Protein AF-A0A453NLZ0-F1 (afdb_monomer_lite)

Radius of gyration: 17.48 Å; chains: 1; bounding box: 34×20×50 Å

Foldseek 3Di:
DVVVVVVVVVVVVVVLVVVVCVVVVVLVVCLVVLVVVHPVSNVVSVVVSVVVVVVVVVVSVVVVVVVVVVVVVVD

InterPro domains:
  IPR003689 Zinc/iron permease [PF02535] (8-59)

Secondary structure (DSSP, 8-state):
-HHHHHHHHHHHHHHHHHHHHHHHHHHHHHHHHHHHH-HHHHHHHHHHHHHHHHHHHHHHHHHHHHHHHHHHTT-

Structure (mmCIF, N/CA/C/O backbone):
data_AF-A0A453NLZ0-F1
#
_entry.id   AF-A0A453NLZ0-F1
#
loop_
_atom_site.group_PDB
_atom_site.id
_atom_site.type_symbol
_atom_site.label_atom_id
_atom_site.label_alt_id
_atom_site.label_comp_id
_atom_site.label_asym_id
_atom_site.label_entity_id
_atom_site.label_seq_id
_atom_site.pdbx_PDB_ins_code
_atom_site.Cartn_x
_atom_site.Cartn_y
_atom_site.Cartn_z
_atom_site.occupancy
_atom_site.B_iso_or_equiv
_atom_site.auth_seq_id
_atom_site.auth_comp_id
_atom_site.auth_asym_id
_atom_site.auth_atom_id
_atom_site.pdbx_PDB_model_num
ATOM 1 N N . MET A 1 1 ? -20.977 -5.919 27.826 1.00 48.38 1 MET A N 1
ATOM 2 C CA . MET A 1 1 ? -20.644 -4.672 27.096 1.00 48.38 1 MET A CA 1
ATOM 3 C C . MET A 1 1 ? -19.353 -4.775 26.262 1.00 48.38 1 MET A C 1
ATOM 5 O O . MET A 1 1 ? -19.388 -4.426 25.090 1.00 48.38 1 MET A O 1
ATOM 9 N N . MET A 1 2 ? -18.254 -5.346 26.787 1.00 54.62 2 MET A N 1
ATOM 10 C CA . MET A 1 2 ? -16.924 -5.414 26.131 1.00 54.62 2 MET A CA 1
ATOM 11 C C . MET A 1 2 ? -16.849 -6.056 24.725 1.00 54.62 2 MET A C 1
ATOM 13 O O . MET A 1 2 ? -16.080 -5.605 23.878 1.00 54.62 2 MET A O 1
ATOM 17 N N . LYS A 1 3 ? -17.641 -7.101 24.433 1.00 59.06 3 LYS A N 1
ATOM 18 C CA . LYS A 1 3 ? -17.589 -7.809 23.132 1.00 59.06 3 LYS A CA 1
ATOM 19 C 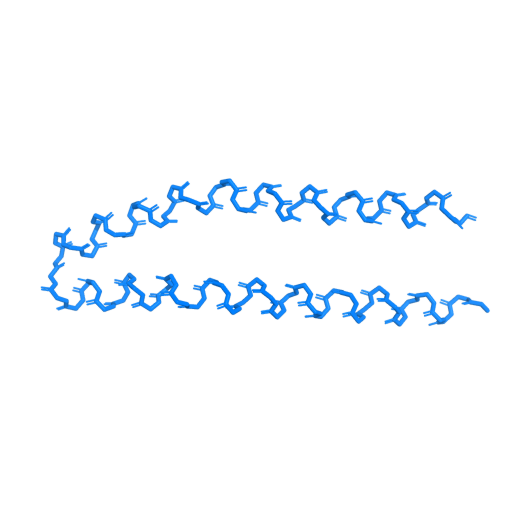C . LYS A 1 3 ? -18.068 -6.950 21.949 1.00 59.06 3 LYS A C 1
ATOM 21 O O . LYS A 1 3 ? -17.602 -7.142 20.828 1.00 59.06 3 LYS A O 1
ATOM 26 N N . LYS A 1 4 ? -18.984 -6.002 22.190 1.00 61.81 4 LYS A N 1
ATOM 27 C CA . LYS A 1 4 ? -19.590 -5.161 21.141 1.00 61.81 4 LYS A CA 1
ATOM 28 C C . LYS A 1 4 ? -18.586 -4.138 20.599 1.00 61.81 4 LYS A C 1
ATOM 30 O O . LYS A 1 4 ? -18.503 -3.944 19.392 1.00 61.81 4 LYS A O 1
ATOM 35 N N . HIS A 1 5 ? -17.766 -3.576 21.487 1.00 66.19 5 HIS A N 1
ATOM 36 C CA . HIS A 1 5 ? -16.757 -2.576 21.147 1.00 66.19 5 HIS A CA 1
ATOM 37 C C . HIS A 1 5 ? -15.595 -3.176 20.342 1.00 66.19 5 HIS A C 1
ATOM 39 O O . HIS A 1 5 ? -15.218 -2.639 19.306 1.00 66.19 5 HIS A O 1
ATOM 45 N N . ARG A 1 6 ? -15.117 -4.372 20.724 1.00 70.56 6 ARG A N 1
ATOM 46 C CA . ARG A 1 6 ? -14.072 -5.092 19.973 1.00 70.56 6 ARG A CA 1
ATOM 47 C C . ARG A 1 6 ? -14.480 -5.366 18.521 1.00 70.56 6 ARG A C 1
ATOM 49 O O . ARG A 1 6 ? -13.657 -5.243 17.623 1.00 70.56 6 ARG A O 1
ATOM 56 N N . ARG A 1 7 ? -15.756 -5.696 18.284 1.00 76.31 7 ARG A N 1
ATOM 57 C CA . ARG A 1 7 ? -16.289 -5.928 16.932 1.00 76.31 7 ARG A CA 1
ATOM 58 C C . ARG A 1 7 ? -16.326 -4.646 16.095 1.00 76.31 7 ARG A C 1
ATOM 60 O O . ARG A 1 7 ? -16.039 -4.707 14.908 1.00 76.31 7 ARG A O 1
ATOM 67 N N . GLN A 1 8 ? -16.650 -3.507 16.707 1.00 76.75 8 GLN A N 1
ATOM 68 C CA . GLN A 1 8 ? -16.662 -2.208 16.026 1.00 76.75 8 GLN A CA 1
ATOM 69 C C . GLN A 1 8 ? -15.255 -1.743 15.643 1.00 76.75 8 GLN A C 1
ATOM 71 O O . GLN A 1 8 ? -15.057 -1.309 14.514 1.00 76.75 8 GLN A O 1
ATOM 76 N N . VAL A 1 9 ? -14.273 -1.905 16.535 1.00 80.94 9 VAL A N 1
ATOM 77 C CA . VAL A 1 9 ? -12.867 -1.580 16.235 1.00 80.94 9 VAL A CA 1
ATOM 78 C C . VAL A 1 9 ? -12.333 -2.473 15.115 1.00 80.94 9 VAL A C 1
ATOM 80 O O . VAL A 1 9 ? -11.695 -1.976 14.194 1.00 80.94 9 VAL A O 1
ATOM 83 N N . LEU A 1 10 ? -12.652 -3.773 15.141 1.00 84.94 10 LEU A N 1
ATOM 84 C CA . LEU A 1 10 ? -12.251 -4.699 14.079 1.00 84.94 10 LEU A CA 1
ATOM 85 C C . LEU A 1 10 ? -12.872 -4.316 12.727 1.00 84.94 10 LEU A C 1
ATOM 87 O O . LEU A 1 10 ? -12.185 -4.306 11.716 1.00 84.94 10 LEU A O 1
ATOM 91 N N . PHE A 1 11 ? -14.163 -3.974 12.712 1.00 87.81 11 PHE A N 1
ATOM 92 C CA . PHE A 1 11 ? -14.860 -3.574 11.491 1.00 87.81 11 PHE A CA 1
ATOM 93 C C . PHE A 1 11 ? -14.308 -2.261 10.923 1.00 87.81 11 PHE A C 1
ATOM 95 O O . PHE A 1 11 ? -14.026 -2.186 9.733 1.00 87.81 11 PHE A O 1
ATOM 102 N N . SER A 1 12 ? -14.083 -1.262 11.781 1.00 84.69 12 SER A N 1
ATOM 103 C CA . SER A 1 12 ? -13.439 0.001 11.401 1.00 84.69 12 SER A CA 1
ATOM 104 C C . SER A 1 12 ? -12.032 -0.234 10.839 1.00 84.69 12 SER A C 1
ATOM 106 O O . SER A 1 12 ? -11.708 0.251 9.760 1.00 84.69 12 SER A O 1
ATOM 108 N N . GLY A 1 13 ? -11.226 -1.070 11.503 1.00 86.44 13 GLY A N 1
ATOM 109 C CA . GLY A 1 13 ? -9.889 -1.435 11.034 1.00 86.44 13 GLY A CA 1
ATOM 110 C C . GLY A 1 13 ? -9.893 -2.136 9.673 1.00 86.44 13 GLY A C 1
ATOM 111 O O . GLY A 1 13 ? -9.059 -1.821 8.831 1.00 86.44 13 GLY A O 1
ATOM 112 N N . ILE A 1 14 ? -10.852 -3.037 9.426 1.00 91.19 14 ILE A N 1
ATOM 113 C CA . ILE A 1 14 ? -11.005 -3.713 8.128 1.00 91.19 14 ILE A CA 1
ATOM 114 C C . ILE A 1 14 ? -11.376 -2.708 7.031 1.00 91.19 14 ILE A C 1
ATOM 116 O O . ILE A 1 14 ? -10.763 -2.730 5.968 1.00 91.19 14 ILE A O 1
ATOM 120 N N . ILE A 1 15 ? -12.333 -1.810 7.283 1.00 91.31 15 ILE A N 1
ATOM 121 C CA . ILE A 1 15 ? -12.739 -0.773 6.318 1.00 91.31 15 ILE A CA 1
ATOM 122 C C . ILE A 1 15 ? -11.545 0.126 5.970 1.00 91.31 15 ILE A C 1
ATOM 124 O O . ILE A 1 15 ? -11.269 0.350 4.793 1.00 91.31 15 ILE A O 1
ATOM 128 N N . THR A 1 16 ? -10.802 0.589 6.978 1.00 89.00 16 THR A N 1
ATOM 129 C CA . THR A 1 16 ? -9.608 1.424 6.787 1.00 89.00 16 THR A CA 1
ATOM 130 C C . THR A 1 16 ? -8.521 0.684 6.007 1.00 89.00 16 THR A C 1
ATOM 132 O O . THR A 1 16 ? -7.984 1.230 5.047 1.00 89.00 16 THR A O 1
ATOM 135 N N . ALA A 1 17 ? -8.230 -0.574 6.352 1.00 88.31 17 ALA A N 1
ATOM 136 C CA . ALA A 1 17 ? -7.233 -1.381 5.648 1.00 88.31 17 ALA A CA 1
ATOM 137 C C . ALA A 1 17 ? -7.603 -1.610 4.174 1.00 88.31 17 ALA A C 1
ATOM 139 O O . ALA A 1 17 ? -6.741 -1.519 3.298 1.00 88.31 17 ALA A O 1
ATOM 140 N N . VAL A 1 18 ? -8.883 -1.865 3.889 1.00 93.56 18 VAL A N 1
ATOM 141 C CA . VAL A 1 18 ? -9.390 -1.987 2.516 1.00 93.56 18 VAL A CA 1
ATOM 142 C C . VAL A 1 18 ? -9.258 -0.659 1.771 1.00 93.56 18 VAL A C 1
ATOM 144 O O . VAL A 1 18 ? -8.765 -0.657 0.647 1.00 93.56 18 VAL A O 1
ATOM 147 N N . GLY A 1 19 ? -9.624 0.465 2.391 1.00 91.00 19 GLY A N 1
ATOM 148 C CA . GLY A 1 19 ? -9.491 1.794 1.786 1.00 91.00 19 GLY A CA 1
ATOM 149 C C . GLY A 1 19 ? -8.049 2.132 1.400 1.00 91.00 19 GLY A C 1
ATOM 150 O O . GLY A 1 19 ? -7.799 2.509 0.259 1.00 91.00 19 GLY A O 1
ATOM 151 N N . ILE A 1 20 ? -7.095 1.910 2.310 1.00 90.00 20 ILE A N 1
ATOM 152 C CA . ILE A 1 20 ? -5.660 2.124 2.047 1.00 90.00 20 ILE A CA 1
ATOM 153 C C . ILE A 1 20 ? -5.178 1.207 0.917 1.00 90.00 20 ILE A C 1
ATOM 155 O O . ILE A 1 20 ? -4.491 1.648 -0.000 1.00 90.00 20 ILE A O 1
ATOM 159 N N . SER A 1 21 ? -5.569 -0.070 0.949 1.00 90.94 21 SER A N 1
ATOM 160 C CA . SER A 1 21 ? -5.157 -1.041 -0.073 1.00 90.94 21 SER A CA 1
ATOM 161 C C . SER A 1 21 ? -5.657 -0.653 -1.466 1.00 90.94 21 SER A C 1
ATOM 163 O O . SER A 1 21 ? -4.923 -0.786 -2.442 1.00 90.94 21 SER A O 1
ATOM 165 N N . LEU A 1 22 ? -6.894 -0.161 -1.565 1.00 93.75 22 LEU A N 1
ATOM 166 C CA . LEU A 1 22 ? -7.497 0.256 -2.832 1.00 93.75 22 LEU A CA 1
ATOM 167 C C . LEU A 1 22 ? -6.870 1.525 -3.413 1.00 93.75 22 LEU A C 1
ATOM 169 O O . LEU A 1 22 ? -6.904 1.690 -4.627 1.00 93.75 22 LEU A O 1
ATOM 173 N N . HIS A 1 23 ? -6.306 2.397 -2.581 1.00 91.56 23 HIS A N 1
ATOM 174 C CA . HIS A 1 23 ? -5.620 3.615 -3.022 1.00 91.56 23 HIS A CA 1
ATOM 175 C C . HIS A 1 23 ? -4.167 3.340 -3.440 1.00 91.56 23 HIS A C 1
ATOM 177 O O . HIS A 1 23 ? -3.744 3.752 -4.519 1.00 91.56 23 HIS A O 1
ATOM 183 N N . ASN A 1 24 ? -3.449 2.517 -2.667 1.00 89.81 24 ASN A N 1
ATOM 184 C CA . ASN A 1 24 ? -2.055 2.152 -2.955 1.00 89.81 24 ASN A CA 1
ATOM 185 C C . ASN A 1 24 ? -1.923 1.201 -4.161 1.00 89.81 24 ASN A C 1
ATOM 187 O O . ASN A 1 24 ? -0.858 1.087 -4.773 1.00 89.81 24 ASN A O 1
ATOM 191 N N . PHE A 1 25 ? -2.992 0.483 -4.518 1.00 93.44 25 PHE A N 1
ATOM 192 C CA . PHE A 1 25 ? -2.988 -0.448 -5.647 1.00 93.44 25 PHE A CA 1
ATOM 193 C C . PHE A 1 25 ? -2.803 0.255 -7.013 1.00 93.44 25 PHE A C 1
ATOM 195 O O . PHE A 1 25 ? -1.885 -0.125 -7.749 1.00 93.44 25 PHE A O 1
ATOM 202 N N . PRO A 1 26 ? -3.592 1.292 -7.369 1.00 92.94 26 PRO A N 1
ATOM 203 C CA . PRO A 1 26 ? -3.354 2.128 -8.546 1.00 92.94 26 PRO A CA 1
ATOM 204 C C . PRO A 1 26 ? -1.943 2.711 -8.624 1.00 92.94 26 PRO A C 1
ATOM 206 O O . PRO A 1 26 ? -1.360 2.744 -9.707 1.00 92.94 26 PRO A O 1
ATOM 209 N N . GLU A 1 27 ? -1.378 3.141 -7.498 1.00 91.00 27 GLU A N 1
ATOM 210 C CA . GLU A 1 27 ? -0.032 3.716 -7.432 1.00 91.00 27 GLU A CA 1
ATOM 211 C C . GLU A 1 27 ? 1.040 2.683 -7.772 1.00 91.00 27 GLU A C 1
ATOM 213 O O . GLU A 1 27 ? 1.877 2.908 -8.650 1.00 91.00 27 GLU A O 1
ATOM 218 N N . GLY A 1 28 ? 0.964 1.502 -7.153 1.00 89.94 28 GLY A N 1
ATOM 219 C CA . GLY A 1 28 ? 1.846 0.383 -7.478 1.00 89.94 28 GLY A CA 1
ATOM 220 C C . GLY A 1 28 ? 1.729 -0.035 -8.946 1.00 89.94 28 GLY A C 1
ATOM 221 O O . GLY A 1 28 ? 2.738 -0.270 -9.617 1.00 89.94 28 GLY A O 1
ATOM 222 N N . MET A 1 29 ? 0.507 -0.055 -9.485 1.00 94.25 29 MET A N 1
ATOM 223 C CA . MET A 1 29 ? 0.261 -0.351 -10.897 1.00 94.25 29 MET A CA 1
ATOM 224 C C . MET A 1 29 ? 0.842 0.728 -11.823 1.00 94.25 29 MET A C 1
ATOM 226 O O . MET A 1 29 ? 1.412 0.397 -12.863 1.00 94.25 29 MET A O 1
ATOM 230 N N . ALA A 1 30 ? 0.755 2.004 -11.447 1.00 92.25 30 ALA A N 1
ATOM 231 C CA . ALA A 1 30 ? 1.333 3.105 -12.207 1.00 92.25 30 ALA A CA 1
ATOM 232 C C . ALA A 1 30 ? 2.861 2.976 -12.290 1.00 92.25 30 ALA A C 1
ATOM 234 O O . ALA A 1 30 ? 3.410 3.035 -13.392 1.00 92.25 30 ALA A O 1
ATOM 235 N N . VAL A 1 31 ? 3.545 2.707 -11.170 1.00 92.88 31 VAL A N 1
ATOM 236 C CA . VAL A 1 31 ? 5.001 2.463 -11.151 1.00 92.88 31 VAL A CA 1
ATOM 237 C C . VAL A 1 31 ? 5.376 1.257 -12.012 1.00 92.88 31 VAL A C 1
ATOM 239 O O . VAL A 1 31 ? 6.331 1.333 -12.790 1.00 92.88 31 VAL A O 1
ATOM 242 N N . PHE A 1 32 ? 4.615 0.163 -11.926 1.00 91.81 32 PHE A N 1
ATOM 243 C CA . PHE A 1 32 ? 4.852 -1.046 -12.717 1.00 91.81 32 PHE A CA 1
ATOM 244 C C . PHE A 1 32 ? 4.727 -0.776 -14.222 1.00 91.81 32 PHE A C 1
ATOM 246 O O . PHE A 1 32 ? 5.670 -1.008 -14.980 1.00 91.81 32 PHE A O 1
ATOM 253 N N . LEU A 1 33 ? 3.600 -0.208 -14.659 1.00 93.19 33 LEU A N 1
ATOM 254 C CA . LEU A 1 33 ? 3.357 0.115 -16.067 1.00 93.19 33 LEU A CA 1
ATOM 255 C C . LEU A 1 33 ? 4.333 1.181 -16.589 1.00 93.19 33 LEU A C 1
ATOM 257 O O . LEU A 1 33 ? 4.786 1.102 -17.732 1.00 93.19 33 LEU A O 1
ATOM 261 N N . GLY A 1 34 ? 4.686 2.164 -15.759 1.00 90.81 34 GLY A N 1
ATOM 262 C CA . GLY A 1 34 ? 5.690 3.179 -16.076 1.00 90.81 34 GLY A CA 1
ATOM 263 C C . GLY A 1 34 ? 7.083 2.581 -16.269 1.00 90.81 34 GLY A C 1
ATOM 264 O O . GLY A 1 34 ? 7.783 2.956 -17.207 1.00 90.81 34 GLY A O 1
ATOM 265 N N . SER A 1 35 ? 7.454 1.601 -15.444 1.00 88.88 35 SER A N 1
ATOM 266 C CA . SER A 1 35 ? 8.730 0.884 -15.558 1.00 88.88 35 SER A CA 1
ATOM 267 C C . SER A 1 35 ? 8.793 0.020 -16.816 1.00 88.88 35 SER A C 1
ATOM 269 O O . SER A 1 35 ? 9.829 -0.002 -17.478 1.00 88.88 35 SER A O 1
ATOM 271 N N . VAL A 1 36 ? 7.678 -0.611 -17.206 1.00 90.94 36 VAL A N 1
ATOM 272 C CA . VAL A 1 36 ? 7.568 -1.366 -18.469 1.00 90.94 36 VAL A CA 1
ATOM 273 C C . VAL A 1 36 ? 7.724 -0.455 -19.693 1.00 90.94 36 VAL A C 1
ATOM 275 O O . VAL A 1 36 ? 8.342 -0.852 -20.676 1.00 90.94 36 VAL A O 1
ATOM 278 N N . LYS A 1 37 ? 7.213 0.783 -19.644 1.00 86.12 37 LYS A N 1
ATOM 279 C CA . LYS A 1 37 ? 7.366 1.765 -20.737 1.00 86.12 37 LYS A CA 1
ATOM 280 C C . LYS A 1 37 ? 8.788 2.313 -20.880 1.00 86.12 37 LYS A C 1
ATOM 282 O O . LYS A 1 37 ? 9.1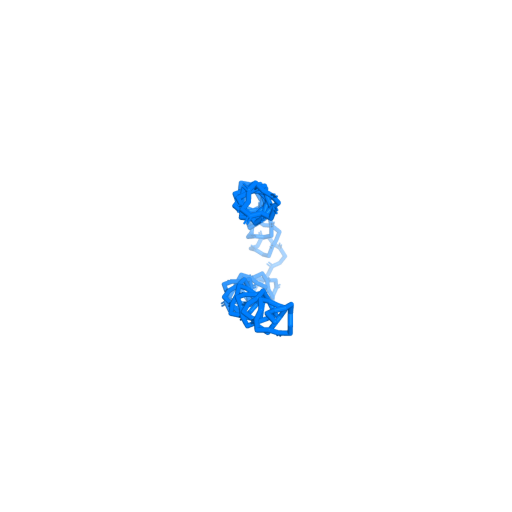35 2.817 -21.946 1.00 86.12 37 LYS A O 1
ATOM 287 N N . GLY A 1 38 ? 9.605 2.232 -19.833 1.00 89.12 38 GLY A N 1
ATOM 288 C CA . GLY A 1 38 ? 11.017 2.593 -19.883 1.00 89.12 38 GLY A CA 1
ATOM 289 C C . GLY A 1 38 ? 11.558 3.082 -18.544 1.00 89.12 38 GLY A C 1
ATOM 290 O O . GLY A 1 38 ? 10.870 3.751 -17.774 1.00 89.12 38 GLY A O 1
ATOM 291 N N . LEU A 1 39 ? 12.843 2.811 -18.301 1.00 87.25 39 LEU A N 1
ATOM 292 C CA . LEU A 1 39 ? 13.503 3.054 -17.014 1.00 87.25 39 LEU A CA 1
ATOM 293 C C . LEU A 1 39 ? 13.394 4.513 -16.536 1.00 87.25 39 LEU A C 1
ATOM 295 O O . LEU A 1 39 ? 13.139 4.758 -15.363 1.00 87.25 39 LEU A O 1
ATOM 299 N N . ARG A 1 40 ? 13.524 5.492 -17.444 1.00 90.00 40 ARG A N 1
ATOM 300 C CA . ARG A 1 40 ? 13.375 6.922 -17.104 1.00 90.00 40 ARG A CA 1
ATOM 301 C C . ARG A 1 40 ? 11.970 7.267 -16.604 1.00 90.00 40 ARG A C 1
ATOM 303 O O . ARG A 1 40 ? 11.837 8.043 -15.666 1.00 90.00 40 ARG A O 1
ATOM 310 N N . VAL A 1 41 ? 10.935 6.698 -17.223 1.00 89.25 41 VAL A N 1
ATOM 311 C CA . VAL A 1 41 ? 9.537 6.941 -16.837 1.00 89.25 41 VAL A CA 1
ATOM 312 C C . VAL A 1 41 ? 9.237 6.247 -15.512 1.00 89.25 41 VAL A C 1
ATOM 314 O O . VAL A 1 41 ? 8.683 6.877 -14.616 1.00 89.25 41 VAL A O 1
ATOM 317 N N . GLY A 1 42 ? 9.668 4.992 -15.357 1.00 89.00 42 GLY A N 1
ATOM 318 C CA . GLY A 1 42 ? 9.514 4.232 -14.117 1.00 89.00 42 GLY A CA 1
ATOM 319 C C . GLY A 1 42 ? 10.171 4.902 -12.913 1.00 89.00 42 GLY A C 1
ATOM 320 O O . GLY A 1 42 ? 9.517 5.078 -11.892 1.00 89.00 42 GLY A O 1
ATOM 321 N N . VAL A 1 43 ? 11.428 5.345 -13.040 1.00 91.19 43 VAL A N 1
ATOM 322 C CA . VAL A 1 43 ? 12.164 5.994 -11.938 1.00 91.19 43 VAL A CA 1
ATOM 323 C C . VAL A 1 43 ? 11.537 7.333 -11.549 1.00 91.19 43 VAL A C 1
ATOM 325 O O . VAL A 1 43 ? 11.341 7.587 -10.362 1.00 91.19 43 VAL A O 1
ATOM 328 N N . ASN A 1 44 ? 11.165 8.171 -12.524 1.00 92.44 44 ASN A N 1
ATOM 329 C CA . ASN A 1 44 ? 10.508 9.448 -12.235 1.00 92.44 44 ASN A CA 1
ATOM 330 C C . ASN A 1 44 ? 9.166 9.245 -11.519 1.00 92.44 44 ASN A C 1
ATOM 332 O O . ASN A 1 44 ? 8.854 9.957 -10.566 1.00 92.44 44 ASN A O 1
ATOM 336 N N . LEU A 1 45 ? 8.384 8.258 -11.961 1.00 91.69 45 LEU A N 1
ATOM 337 C CA . LEU A 1 45 ? 7.080 7.957 -11.384 1.00 91.69 45 LEU A CA 1
ATOM 338 C C . LEU A 1 45 ? 7.200 7.325 -9.992 1.00 91.69 45 LEU A C 1
ATOM 340 O O . LEU A 1 45 ? 6.451 7.692 -9.094 1.00 91.69 45 LEU A O 1
ATOM 344 N N . ALA A 1 46 ? 8.183 6.443 -9.791 1.00 89.88 46 ALA A N 1
ATOM 345 C CA . ALA A 1 46 ? 8.497 5.862 -8.490 1.00 89.88 46 ALA A CA 1
ATOM 346 C C . ALA A 1 46 ? 8.897 6.935 -7.470 1.00 89.88 46 ALA A C 1
ATOM 348 O O . ALA A 1 46 ? 8.432 6.891 -6.339 1.00 89.88 46 ALA A O 1
ATOM 349 N N . PHE A 1 47 ? 9.704 7.926 -7.862 1.00 93.94 47 PHE A N 1
ATOM 350 C CA . PHE A 1 47 ? 10.040 9.048 -6.980 1.00 93.94 47 PHE A CA 1
ATOM 351 C C . PHE A 1 47 ? 8.832 9.937 -6.677 1.00 93.94 47 PHE A C 1
ATOM 353 O O . PHE A 1 47 ? 8.634 10.315 -5.525 1.00 93.94 47 PHE A O 1
ATOM 360 N N . ALA A 1 48 ? 8.004 10.247 -7.678 1.00 93.00 48 ALA A N 1
ATOM 361 C CA . ALA A 1 48 ? 6.790 11.036 -7.472 1.00 93.00 48 ALA A CA 1
ATOM 362 C C . ALA A 1 48 ? 5.827 10.355 -6.481 1.00 93.00 48 ALA A C 1
ATOM 364 O O . ALA A 1 48 ? 5.342 10.995 -5.547 1.00 93.00 48 ALA A O 1
ATOM 365 N N . ILE A 1 49 ? 5.622 9.046 -6.641 1.00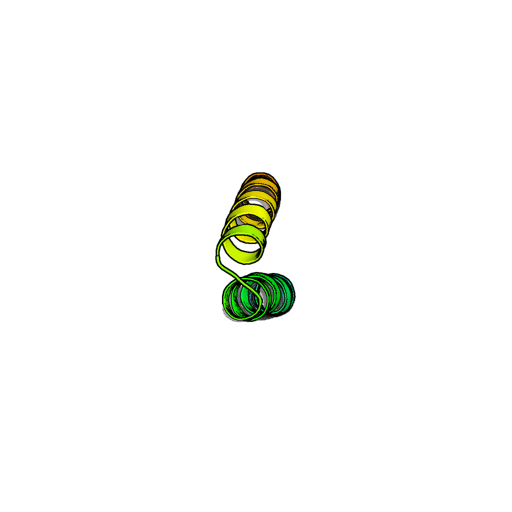 92.12 49 ILE A N 1
ATOM 366 C CA . ILE A 1 49 ? 4.787 8.221 -5.759 1.00 92.12 49 ILE A CA 1
ATOM 367 C C . ILE A 1 49 ? 5.470 7.959 -4.409 1.00 92.12 49 ILE A C 1
ATOM 369 O O . ILE A 1 49 ? 4.813 7.855 -3.387 1.00 92.12 49 ILE A O 1
ATOM 373 N N . ALA A 1 50 ? 6.795 7.911 -4.312 1.00 91.06 50 ALA A N 1
ATOM 374 C CA . ALA A 1 50 ? 7.442 7.838 -3.000 1.00 91.06 50 ALA A CA 1
ATOM 375 C C . ALA A 1 50 ? 7.202 9.125 -2.191 1.00 91.06 50 ALA A C 1
ATOM 377 O O . ALA A 1 50 ? 6.935 9.075 -0.990 1.00 91.06 50 ALA A O 1
ATOM 378 N N . LEU A 1 51 ? 7.253 10.284 -2.855 1.00 92.19 51 LEU A N 1
ATOM 379 C CA . LEU A 1 51 ? 7.093 11.583 -2.207 1.00 92.19 51 LEU A CA 1
ATOM 380 C C . LEU A 1 51 ? 5.662 11.852 -1.726 1.00 92.19 51 LEU A C 1
ATOM 382 O O . LEU A 1 51 ? 5.516 12.457 -0.666 1.00 92.19 51 LEU A O 1
ATOM 386 N N . HIS A 1 52 ? 4.616 11.398 -2.430 1.00 91.94 52 HIS A N 1
ATOM 387 C CA . HIS A 1 52 ? 3.237 11.582 -1.937 1.00 91.94 52 HIS A CA 1
ATOM 388 C C . HIS A 1 52 ? 2.863 10.633 -0.784 1.00 91.94 52 HIS A C 1
ATOM 390 O O . HIS A 1 52 ? 1.998 10.957 0.028 1.00 91.94 52 HIS A O 1
ATOM 396 N N . ASN A 1 53 ? 3.588 9.518 -0.643 1.00 88.19 53 ASN A N 1
ATOM 397 C CA . ASN A 1 53 ? 3.265 8.446 0.295 1.00 88.19 53 ASN A CA 1
ATOM 398 C C . ASN A 1 53 ? 3.740 8.810 1.710 1.00 88.19 53 ASN A C 1
ATOM 400 O O . ASN A 1 53 ? 3.197 8.329 2.704 1.00 88.19 53 ASN A O 1
ATOM 404 N N . ILE A 1 54 ? 4.721 9.718 1.817 1.00 88.19 54 ILE A N 1
ATOM 405 C CA . ILE A 1 54 ? 5.191 10.270 3.094 1.00 88.19 54 ILE A CA 1
ATOM 406 C C . ILE A 1 54 ? 4.058 11.057 3.801 1.00 88.19 54 ILE A C 1
ATOM 408 O O . ILE A 1 54 ? 3.730 10.713 4.942 1.00 88.19 54 ILE A O 1
ATOM 412 N N . PRO A 1 55 ? 3.413 12.067 3.170 1.00 88.06 55 PRO A N 1
ATOM 413 C CA . PRO A 1 55 ? 2.226 12.722 3.722 1.00 88.06 55 PRO A CA 1
ATOM 414 C C . PRO A 1 55 ? 1.058 11.773 4.008 1.00 88.06 55 PRO A C 1
ATOM 416 O O . PRO A 1 55 ? 0.450 11.862 5.077 1.00 88.06 55 PRO A O 1
ATOM 419 N N . GLU A 1 56 ? 0.738 10.867 3.080 1.00 84.31 56 GLU A N 1
ATOM 420 C CA . GLU A 1 56 ? -0.404 9.955 3.219 1.00 84.31 56 GLU A CA 1
ATOM 421 C C . GLU A 1 56 ? -0.233 9.003 4.406 1.00 84.31 56 GLU A C 1
ATOM 423 O O . GLU A 1 56 ? -1.138 8.881 5.238 1.00 84.31 56 GLU A O 1
ATOM 428 N N . GLY A 1 57 ? 0.956 8.415 4.569 1.00 81.31 57 GLY A N 1
ATOM 429 C CA . GLY A 1 57 ? 1.283 7.577 5.722 1.00 81.31 57 GLY A CA 1
ATOM 430 C C . GLY A 1 57 ? 1.206 8.336 7.052 1.00 81.31 57 GLY A C 1
ATOM 431 O O . GLY A 1 57 ? 0.695 7.805 8.045 1.00 81.31 57 GLY A O 1
ATOM 432 N N . GLY A 1 58 ? 1.645 9.599 7.079 1.00 84.31 58 GLY A N 1
ATOM 433 C CA . GLY A 1 58 ? 1.530 10.467 8.256 1.00 84.31 58 GLY A CA 1
ATOM 434 C C . GLY A 1 58 ? 0.077 10.791 8.623 1.00 84.31 58 GLY A C 1
ATOM 435 O O . GLY A 1 58 ? -0.313 10.730 9.795 1.00 84.31 58 GLY A O 1
ATOM 436 N N . CYS A 1 59 ? -0.759 11.069 7.623 1.00 84.75 59 CYS A N 1
ATOM 437 C CA . CYS A 1 59 ? -2.180 11.348 7.818 1.00 84.75 59 CYS A CA 1
ATOM 438 C C . CYS A 1 59 ? -2.934 10.097 8.308 1.00 84.7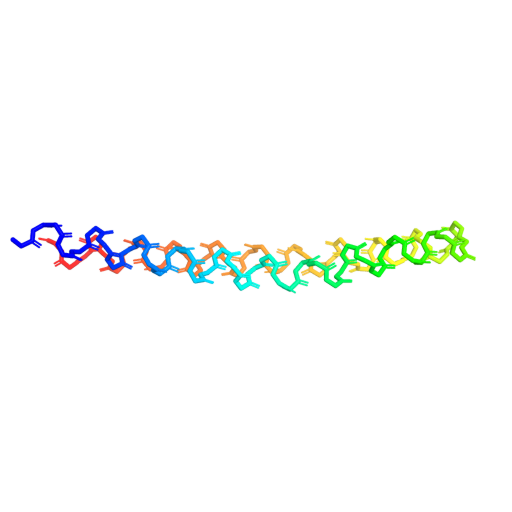5 59 CYS A C 1
ATOM 440 O O . CYS A 1 59 ? -3.692 10.152 9.277 1.00 84.75 59 CYS A O 1
ATOM 442 N N . CYS A 1 60 ? -2.644 8.932 7.725 1.00 83.00 60 CYS A N 1
ATOM 443 C CA . CYS A 1 60 ? -3.263 7.666 8.120 1.00 83.00 60 CYS A CA 1
ATOM 444 C C . CYS A 1 60 ? -2.885 7.243 9.552 1.00 83.00 60 CYS A C 1
ATOM 446 O O . CYS A 1 60 ? -3.733 6.805 10.342 1.00 83.00 60 CYS A O 1
ATOM 448 N N . SER A 1 61 ? -1.614 7.432 9.918 1.00 81.88 61 SER A N 1
ATOM 449 C CA . SER A 1 61 ? -1.107 7.136 11.263 1.00 81.88 61 SER A CA 1
ATOM 450 C C . SER A 1 61 ? -1.733 8.050 12.313 1.00 81.88 61 SER A C 1
ATOM 452 O O . SER A 1 61 ? -2.207 7.571 13.342 1.00 81.88 61 SER A O 1
ATOM 454 N N . SER A 1 62 ? -1.794 9.357 12.047 1.00 78.69 62 SER A N 1
ATOM 455 C CA . SER A 1 62 ? -2.384 10.327 12.978 1.00 78.69 62 SER A CA 1
ATOM 456 C C . SER A 1 62 ? -3.892 10.120 13.166 1.00 78.69 62 SER A C 1
ATOM 458 O O . SER A 1 62 ? -4.368 10.168 14.302 1.00 78.69 62 SER A O 1
ATOM 460 N N . ALA A 1 63 ? -4.634 9.783 12.106 1.00 81.12 63 ALA A N 1
ATOM 461 C CA . ALA A 1 63 ? -6.054 9.437 12.190 1.00 81.12 63 ALA A CA 1
ATOM 462 C C . ALA A 1 63 ? -6.301 8.176 13.037 1.00 81.12 63 ALA A C 1
ATOM 464 O O . ALA A 1 63 ? -7.184 8.161 13.899 1.00 81.12 63 ALA A O 1
ATOM 465 N N . THR A 1 64 ? -5.487 7.134 12.846 1.00 81.12 64 THR A N 1
ATOM 466 C CA . THR A 1 64 ? -5.581 5.890 13.627 1.00 81.12 64 THR A CA 1
ATOM 467 C C . THR A 1 64 ? -5.241 6.134 15.099 1.00 81.12 64 THR A C 1
ATOM 469 O O . THR A 1 64 ? -5.945 5.650 15.988 1.00 81.12 64 THR A O 1
ATOM 472 N N . LEU A 1 65 ? -4.213 6.943 15.373 1.00 84.19 65 LEU A N 1
ATOM 473 C CA . LEU A 1 65 ? -3.802 7.304 16.730 1.00 84.19 65 LEU A CA 1
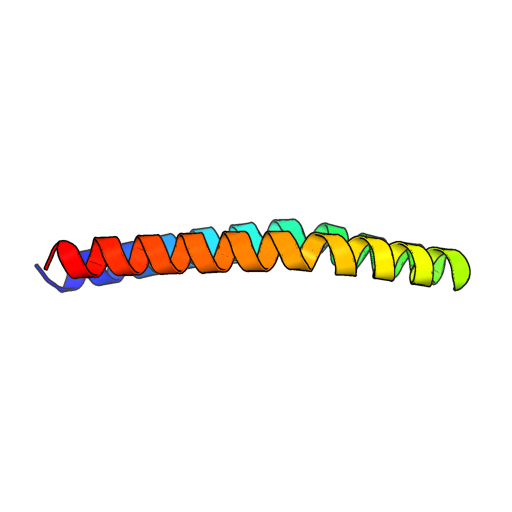ATOM 474 C C . LEU A 1 65 ? -4.869 8.145 17.446 1.00 84.19 65 LEU A C 1
ATOM 476 O O . LEU A 1 65 ? -5.168 7.902 18.614 1.00 84.19 65 LEU A O 1
ATOM 480 N N . PHE A 1 66 ? -5.488 9.097 16.743 1.00 84.38 66 PHE A N 1
ATOM 481 C CA . PHE A 1 66 ? -6.604 9.887 17.263 1.00 84.38 66 PHE A CA 1
ATOM 482 C C . PHE A 1 66 ? -7.822 9.010 17.572 1.00 84.38 66 PHE A C 1
ATOM 484 O O . PHE A 1 66 ? -8.427 9.137 18.639 1.00 84.38 66 PHE A O 1
ATOM 491 N N . CYS A 1 67 ? -8.158 8.079 16.675 1.00 75.00 67 CYS A N 1
ATOM 492 C CA . CYS A 1 67 ? -9.249 7.135 16.894 1.00 75.00 67 CYS A CA 1
ATOM 493 C C . CYS A 1 67 ? -8.974 6.234 18.111 1.00 75.00 67 CYS A C 1
ATOM 495 O O . CYS A 1 67 ? -9.872 5.988 18.915 1.00 75.00 67 CYS A O 1
ATOM 497 N N . TYR A 1 68 ? -7.724 5.802 18.296 1.00 79.56 68 TYR A N 1
ATOM 498 C CA . TYR A 1 68 ? -7.287 5.031 19.461 1.00 79.56 68 TYR A CA 1
ATOM 499 C C . TYR A 1 68 ? -7.343 5.838 20.772 1.00 79.56 68 TYR A C 1
ATOM 501 O O . TYR A 1 68 ? -7.812 5.332 21.790 1.00 79.56 68 TYR A O 1
ATOM 509 N N . GLN A 1 69 ? -6.940 7.111 20.755 1.00 82.81 69 GLN A N 1
ATOM 510 C CA . GLN A 1 69 ? -7.049 8.021 21.905 1.00 82.81 69 GLN A CA 1
ATOM 511 C C . GLN A 1 69 ? -8.511 8.248 22.319 1.00 82.81 69 GLN A C 1
ATOM 513 O O . GLN A 1 69 ? -8.852 8.140 23.496 1.00 82.81 69 GLN A O 1
ATOM 518 N N . LYS A 1 70 ? -9.401 8.507 21.350 1.00 76.19 70 LYS A N 1
ATOM 519 C CA . LYS A 1 70 ? -10.848 8.661 21.593 1.00 76.19 70 LYS A CA 1
ATOM 520 C C . LYS A 1 70 ? -11.478 7.396 22.168 1.00 76.19 70 LYS A C 1
ATOM 522 O O . LYS A 1 70 ? -12.322 7.492 23.052 1.00 76.19 70 LYS A O 1
ATOM 527 N N . GLN A 1 71 ? -11.044 6.234 21.687 1.00 73.81 71 GLN A N 1
ATOM 528 C CA . GLN A 1 71 ? -11.459 4.934 22.197 1.00 73.81 71 GLN A CA 1
ATOM 529 C C . GLN A 1 71 ? -11.062 4.766 23.674 1.00 73.81 71 GLN A C 1
ATOM 531 O O . GLN A 1 71 ? -11.914 4.405 24.477 1.00 73.81 71 GLN A O 1
ATOM 536 N N . MET A 1 72 ? -9.815 5.077 24.048 1.00 68.56 72 MET A N 1
ATOM 537 C CA . MET A 1 72 ? -9.322 4.986 25.434 1.00 68.56 72 MET A CA 1
ATOM 538 C C . MET A 1 72 ? -10.013 5.964 26.390 1.00 68.56 72 MET A C 1
ATOM 540 O O . MET A 1 72 ? -10.326 5.592 27.511 1.00 68.56 72 MET A O 1
ATOM 544 N N . ALA A 1 73 ? -10.292 7.191 25.944 1.00 72.06 73 ALA A N 1
ATOM 545 C CA . ALA A 1 73 ? -10.959 8.212 26.758 1.00 72.06 73 ALA A CA 1
ATOM 546 C C . A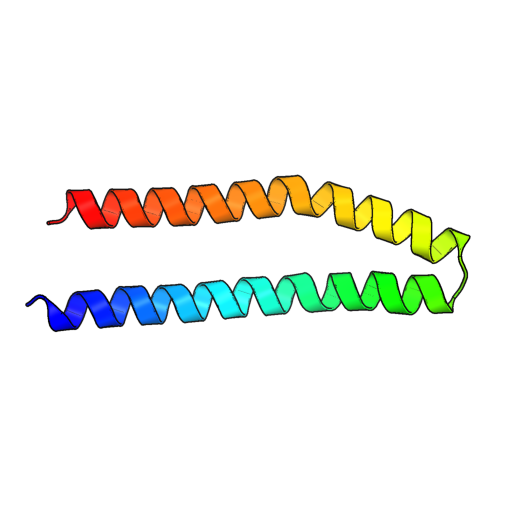LA A 1 73 ? -12.456 7.934 27.021 1.00 72.06 73 ALA A C 1
ATOM 548 O O . ALA A 1 73 ? -13.088 8.663 27.780 1.00 72.06 73 ALA A O 1
ATOM 549 N N . SER A 1 74 ? -13.037 6.928 26.357 1.00 61.81 74 SER A N 1
ATOM 550 C CA . SER A 1 74 ? -14.451 6.543 26.482 1.00 61.81 74 SER A CA 1
ATOM 551 C C . SER A 1 74 ? -14.697 5.325 27.387 1.00 61.81 74 SER A C 1
ATOM 553 O O . SER A 1 74 ? -15.844 4.891 27.517 1.00 61.81 74 SER A O 1
ATOM 555 N N . ILE A 1 75 ? -13.631 4.769 27.976 1.00 55.47 75 ILE A N 1
ATOM 556 C CA . ILE A 1 75 ? -13.619 3.601 28.875 1.00 55.47 75 ILE A CA 1
ATOM 557 C C . ILE A 1 75 ? -13.336 4.092 30.294 1.00 55.47 75 ILE A C 1
ATOM 559 O O . ILE A 1 75 ? -13.973 3.548 31.221 1.00 55.47 75 ILE A O 1
#

Organism: Aegilops tauschii subsp. strangulata (NCBI:txid200361)

Sequence (75 aa):
MMKKHRRQVLFSGIITAVGISLHNFPEGMAVFLGSVKGLRVGVNLAFAIALHNIPEGGCCSSATLFCYQKQMASI

pLDDT: mean 84.14, std 10.36, range [48.38, 94.25]